Protein AF-A0A6C0KKS6-F1 (afdb_monomer_lite)

InterPro domains:
  IPR001222 Zinc finger, TFIIS-type [PS51133] (71-116)

Structure (mmCIF, N/CA/C/O backbone):
data_AF-A0A6C0KKS6-F1
#
_entry.id   AF-A0A6C0KKS6-F1
#
loop_
_atom_site.group_PDB
_atom_site.id
_atom_site.type_symbol
_atom_site.label_atom_id
_atom_site.label_alt_id
_atom_site.label_comp_id
_atom_site.label_asym_id
_atom_site.label_entity_id
_atom_site.label_seq_id
_atom_site.pdbx_PDB_ins_code
_atom_site.Cartn_x
_atom_site.Cartn_y
_atom_site.Cartn_z
_atom_site.occupancy
_atom_site.B_iso_or_equiv
_atom_site.auth_seq_id
_atom_site.auth_comp_id
_atom_site.auth_asym_id
_atom_site.auth_atom_id
_atom_site.pdbx_PDB_model_num
ATOM 1 N N . MET A 1 1 ? -8.060 -2.615 14.594 1.00 77.44 1 MET A N 1
ATOM 2 C CA . MET A 1 1 ? -9.435 -2.929 15.052 1.00 77.44 1 MET A CA 1
ATOM 3 C C . MET A 1 1 ? -9.411 -4.332 15.647 1.00 77.44 1 MET A C 1
ATOM 5 O O . MET A 1 1 ? -8.583 -5.113 15.195 1.00 77.44 1 MET A O 1
ATOM 9 N N . LYS A 1 2 ? -10.219 -4.634 16.673 1.00 84.69 2 LYS A N 1
ATOM 10 C CA . LYS A 1 2 ? -10.275 -5.971 17.297 1.00 84.69 2 LYS A CA 1
ATOM 11 C C . LYS A 1 2 ? -11.510 -6.736 16.806 1.00 84.69 2 LYS A C 1
ATOM 13 O O . LYS A 1 2 ? -12.556 -6.122 16.582 1.00 84.69 2 LYS A O 1
ATOM 18 N N . PHE A 1 3 ? -11.384 -8.052 16.674 1.00 90.25 3 PHE A N 1
ATOM 19 C CA . PHE A 1 3 ? -12.437 -8.947 16.190 1.00 90.25 3 PHE A CA 1
ATOM 20 C C . PHE A 1 3 ? -12.912 -9.884 17.295 1.00 90.25 3 PHE A C 1
ATOM 22 O O . PHE A 1 3 ? -12.172 -10.175 18.234 1.00 90.25 3 PHE A O 1
ATOM 29 N N . CYS A 1 4 ? -14.169 -10.307 17.196 1.00 90.94 4 CYS A N 1
ATOM 30 C CA . CYS A 1 4 ? -14.821 -11.140 18.186 1.00 90.94 4 CYS A CA 1
ATOM 31 C C . CYS A 1 4 ? -14.381 -12.596 18.112 1.00 90.94 4 CYS A C 1
ATOM 33 O O . CYS A 1 4 ? -14.638 -13.253 17.118 1.00 90.94 4 CYS A O 1
ATOM 35 N N . GLU A 1 5 ? -13.867 -13.133 19.217 1.00 89.50 5 GLU A N 1
ATOM 36 C CA . GLU A 1 5 ? -13.374 -14.516 19.325 1.00 89.50 5 GLU A CA 1
ATOM 37 C C . GLU A 1 5 ? -14.432 -15.591 19.028 1.00 89.50 5 GLU A C 1
ATOM 39 O O . GLU A 1 5 ? -14.094 -16.738 18.761 1.00 89.50 5 GLU A O 1
ATOM 44 N N . LYS A 1 6 ? -15.725 -15.244 19.085 1.00 91.69 6 LYS A N 1
ATOM 45 C CA . LYS A 1 6 ? -16.824 -16.193 18.847 1.00 91.69 6 LYS A CA 1
ATOM 46 C C . LYS A 1 6 ? -17.330 -16.229 17.410 1.00 91.69 6 LYS A C 1
ATOM 48 O O . LYS A 1 6 ? -17.941 -17.217 17.021 1.00 91.69 6 LYS A O 1
ATOM 53 N N . CYS A 1 7 ? -17.227 -15.125 16.673 1.00 92.69 7 CYS A N 1
ATOM 54 C CA . CYS A 1 7 ? -17.898 -14.998 15.372 1.00 92.69 7 CYS A CA 1
ATOM 55 C C . CYS A 1 7 ? -17.165 -14.101 14.373 1.00 92.69 7 CYS A C 1
ATOM 57 O O . CYS A 1 7 ? -17.769 -13.700 13.383 1.00 92.69 7 CYS A O 1
ATOM 59 N N . ASP A 1 8 ? -15.928 -13.709 14.683 1.00 91.81 8 ASP A N 1
ATOM 60 C CA . ASP A 1 8 ? -15.029 -12.887 13.866 1.00 91.81 8 ASP A CA 1
ATOM 61 C C . ASP A 1 8 ? -15.603 -11.549 13.374 1.00 91.81 8 ASP A C 1
ATOM 63 O O . ASP A 1 8 ? -15.011 -10.851 12.555 1.00 91.81 8 ASP A O 1
ATOM 67 N N . ASN A 1 9 ? -16.732 -11.116 13.936 1.00 92.25 9 ASN A N 1
ATOM 68 C CA . ASN A 1 9 ? -17.285 -9.795 13.692 1.00 92.25 9 ASN A CA 1
ATOM 69 C C . ASN A 1 9 ? -16.489 -8.726 14.444 1.00 92.25 9 ASN A C 1
ATOM 71 O O . ASN A 1 9 ? -15.999 -8.946 15.553 1.00 92.25 9 ASN A O 1
ATOM 75 N N . MET A 1 10 ? -16.409 -7.530 13.865 1.00 91.19 10 MET A N 1
ATOM 76 C CA . MET A 1 10 ? -15.722 -6.398 14.482 1.00 91.19 10 MET A CA 1
ATOM 77 C C . MET A 1 10 ? -16.354 -6.026 15.834 1.00 91.19 10 MET A C 1
ATOM 79 O O . MET A 1 10 ? -17.577 -5.889 15.955 1.00 91.19 10 MET A O 1
ATOM 83 N N . TYR A 1 11 ? -15.516 -5.813 16.849 1.00 90.56 11 TYR A N 1
ATOM 84 C CA . TYR A 1 11 ? -15.966 -5.256 18.120 1.00 90.56 11 TYR A CA 1
ATOM 85 C C . TYR A 1 11 ? -16.242 -3.756 18.018 1.00 90.56 11 TYR A C 1
ATOM 87 O O . TYR A 1 11 ? -15.500 -3.000 17.389 1.00 90.56 11 TYR A O 1
ATOM 95 N N . TYR A 1 12 ? -17.268 -3.312 18.735 1.00 89.12 12 TYR A N 1
ATOM 96 C CA . TYR A 1 12 ? -17.568 -1.904 18.960 1.00 89.12 12 TYR A CA 1
ATOM 97 C C . TYR A 1 12 ? -17.194 -1.515 20.384 1.00 89.12 12 TYR A C 1
ATOM 99 O O . TYR A 1 12 ? -17.232 -2.338 21.291 1.00 89.12 12 TYR A O 1
ATOM 107 N N . MET A 1 13 ? -16.835 -0.253 20.585 1.00 87.06 13 MET A N 1
ATOM 108 C CA . MET A 1 13 ? -16.558 0.283 21.914 1.00 87.06 13 MET A CA 1
ATOM 109 C C . MET A 1 13 ? -17.861 0.774 22.556 1.00 87.06 13 MET A C 1
ATOM 111 O O . MET A 1 13 ? -18.619 1.509 21.919 1.00 87.06 13 MET A O 1
ATOM 115 N N . LYS A 1 14 ? -18.120 0.372 23.803 1.00 86.31 14 LYS A N 1
ATOM 116 C CA . LYS A 1 14 ? -19.261 0.810 24.623 1.00 86.31 14 LYS A CA 1
ATOM 117 C C . LYS A 1 14 ? -18.756 1.221 26.004 1.00 86.31 14 LYS A C 1
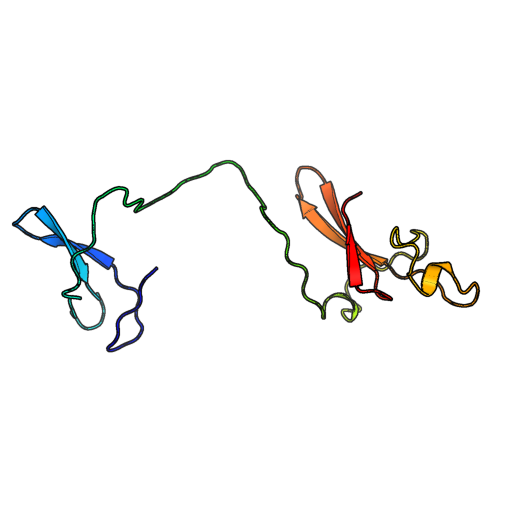ATOM 119 O O . LYS A 1 14 ? -17.872 0.572 26.556 1.00 86.31 14 LYS A O 1
ATOM 124 N N . VAL A 1 15 ? -19.309 2.303 26.545 1.00 87.00 15 VAL A N 1
ATOM 125 C CA . VAL A 1 15 ? -19.045 2.743 27.919 1.00 87.00 15 VAL A CA 1
ATOM 126 C C . VAL A 1 15 ? -20.092 2.114 28.832 1.00 87.00 15 VAL A C 1
ATOM 128 O O . VAL A 1 15 ? -21.285 2.157 28.528 1.00 87.00 15 VAL A O 1
ATOM 131 N N . ASP A 1 16 ? -19.629 1.490 29.906 1.00 83.50 16 ASP A N 1
ATOM 132 C CA . ASP A 1 16 ? -20.480 0.929 30.953 1.00 83.50 16 ASP A CA 1
ATOM 133 C C . ASP A 1 16 ? -20.902 2.004 31.974 1.00 83.50 16 ASP A C 1
ATOM 135 O O . ASP A 1 16 ? -20.305 3.081 32.024 1.00 83.50 16 ASP A O 1
ATOM 139 N N . GLU A 1 17 ? -21.870 1.711 32.845 1.00 86.19 17 GLU A N 1
ATOM 140 C CA . GLU A 1 17 ? -22.386 2.654 33.862 1.00 86.19 17 GLU A CA 1
ATOM 141 C C . GLU A 1 17 ? -21.297 3.177 34.815 1.00 86.19 17 GLU A C 1
ATOM 143 O O . GLU A 1 17 ? -21.395 4.271 35.366 1.00 86.19 17 GLU A O 1
ATOM 148 N N . LYS A 1 18 ? -20.212 2.411 34.973 1.00 84.56 18 LYS A N 1
ATOM 149 C CA . LYS A 1 18 ? -19.034 2.766 35.779 1.00 84.56 18 LYS A CA 1
ATOM 150 C C . LYS A 1 18 ? -17.997 3.613 35.024 1.00 84.56 18 LYS A C 1
ATOM 152 O O . LYS A 1 18 ? -16.878 3.754 35.508 1.00 84.56 18 LYS A O 1
ATOM 157 N N . ASN A 1 19 ? -18.328 4.144 33.843 1.00 82.19 19 ASN A N 1
ATOM 158 C CA . ASN A 1 19 ? -17.407 4.857 32.943 1.00 82.19 19 ASN A CA 1
ATOM 159 C C . ASN A 1 19 ? -16.196 4.022 32.478 1.00 82.19 19 ASN A C 1
ATOM 161 O O . ASN A 1 19 ? -15.145 4.564 32.138 1.00 82.19 19 ASN A O 1
ATOM 165 N N . ILE A 1 20 ? -16.346 2.697 32.431 1.00 83.00 20 ILE A N 1
ATOM 166 C CA . ILE A 1 20 ? -15.318 1.776 31.931 1.00 83.00 20 ILE A CA 1
ATOM 167 C C . ILE A 1 20 ? -15.609 1.481 30.459 1.00 83.00 20 ILE A C 1
ATOM 169 O O . ILE A 1 20 ? -16.736 1.130 30.104 1.00 83.00 20 ILE A O 1
ATOM 173 N N . LEU A 1 21 ? -14.601 1.621 29.596 1.00 84.50 21 LEU A N 1
ATOM 174 C CA . LEU A 1 21 ? -14.730 1.323 28.172 1.00 84.50 21 LEU A CA 1
ATOM 175 C C . LEU A 1 21 ? -14.513 -0.173 27.914 1.00 84.50 21 LEU A C 1
ATOM 177 O O . LEU A 1 21 ? -13.489 -0.729 28.308 1.00 84.50 21 LEU A O 1
ATOM 181 N N . LYS A 1 22 ? -15.456 -0.804 27.212 1.00 86.56 22 LYS A N 1
ATOM 182 C CA . LYS A 1 22 ? -15.451 -2.237 26.888 1.00 86.56 22 LYS A CA 1
ATOM 183 C C . LYS A 1 22 ? -15.660 -2.471 25.395 1.00 86.56 22 LYS A C 1
ATOM 185 O O . LYS A 1 22 ? -16.258 -1.645 24.700 1.00 86.56 22 LYS A O 1
ATOM 190 N N . TYR A 1 23 ? -15.198 -3.620 24.908 1.00 87.88 23 TYR A N 1
ATOM 191 C CA . TYR A 1 23 ? -15.501 -4.099 23.561 1.00 87.88 23 TYR A CA 1
ATOM 192 C C . TYR A 1 23 ? -16.751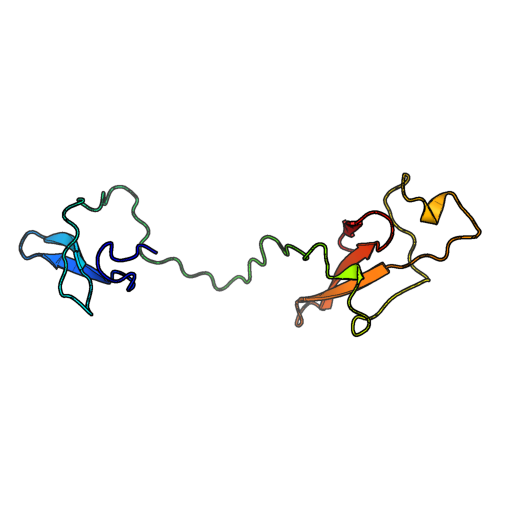 -4.985 23.581 1.00 87.88 23 TYR A C 1
ATOM 194 O O . TYR A 1 23 ? -16.807 -5.955 24.331 1.00 87.88 23 TYR A O 1
ATOM 202 N N . ILE A 1 24 ? -17.731 -4.678 22.731 1.00 90.75 24 ILE A N 1
ATOM 203 C CA . ILE A 1 24 ? -18.975 -5.435 22.566 1.00 90.75 24 ILE A CA 1
ATOM 204 C C . ILE A 1 24 ? -19.182 -5.828 21.104 1.00 90.75 24 ILE A C 1
ATOM 206 O O . ILE A 1 24 ? -19.031 -5.018 20.184 1.00 90.75 24 ILE A O 1
ATOM 210 N N . CYS A 1 25 ? -19.524 -7.090 20.869 1.00 92.44 25 CYS A N 1
ATOM 211 C CA . CYS A 1 25 ? -19.902 -7.571 19.549 1.00 92.44 25 CYS A CA 1
ATOM 212 C C . CYS A 1 25 ? -21.401 -7.345 19.334 1.00 92.44 25 CYS A C 1
ATOM 214 O O . CYS A 1 25 ? -22.224 -7.879 20.074 1.00 92.44 25 CYS A O 1
ATOM 216 N N . LYS A 1 26 ? -21.777 -6.599 18.290 1.00 90.75 26 LY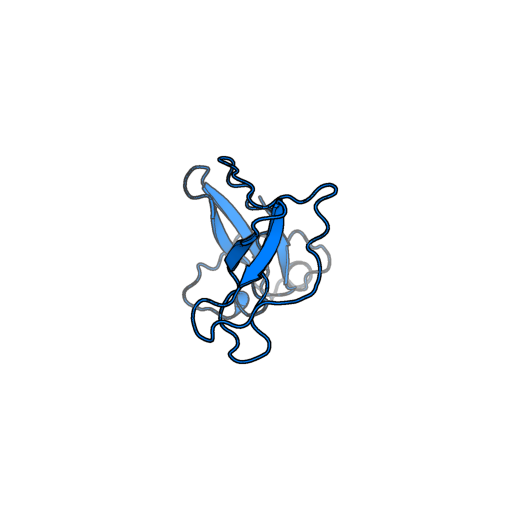S A N 1
ATOM 217 C CA . LYS A 1 26 ? -23.195 -6.360 17.960 1.00 90.75 26 LYS A CA 1
ATOM 218 C C . LYS A 1 26 ? -23.913 -7.594 17.411 1.00 90.75 26 LYS A C 1
ATOM 220 O O . LYS A 1 26 ? -25.132 -7.647 17.479 1.00 90.75 26 LYS A O 1
ATOM 225 N N . HIS A 1 27 ? -23.171 -8.551 16.856 1.00 91.81 27 HIS A N 1
ATOM 226 C CA . HIS A 1 27 ? -23.750 -9.740 16.236 1.00 91.81 27 HIS A CA 1
ATOM 227 C C . HIS A 1 27 ? -24.151 -10.794 17.276 1.00 91.81 27 HIS A C 1
ATOM 229 O O . HIS A 1 27 ? -25.288 -11.245 17.287 1.00 91.81 27 HIS A O 1
ATOM 235 N N . CYS A 1 28 ? -23.234 -11.175 18.172 1.00 91.75 28 CYS A N 1
ATOM 236 C CA . CYS A 1 28 ? -23.472 -12.241 19.153 1.00 91.75 28 CYS A CA 1
ATOM 237 C C . CYS A 1 28 ? -23.650 -11.749 20.598 1.00 91.75 28 CYS A C 1
ATOM 239 O O . CYS A 1 28 ? -23.832 -12.567 21.496 1.00 91.75 28 CYS A O 1
ATOM 241 N N . GLY A 1 29 ? -23.545 -10.438 20.849 1.00 87.31 29 GLY A N 1
ATOM 242 C CA . GLY A 1 29 ? -23.670 -9.850 22.187 1.00 87.31 29 GLY A CA 1
ATOM 243 C C . GLY A 1 29 ? -22.491 -10.133 23.123 1.00 87.31 29 GLY A C 1
ATOM 244 O O . GLY A 1 29 ? -22.565 -9.826 24.306 1.00 87.31 29 GLY A O 1
ATOM 245 N N . HIS A 1 30 ? -21.405 -10.729 22.625 1.00 89.25 30 HIS A N 1
ATOM 246 C CA . HIS A 1 30 ? -20.246 -11.038 23.453 1.00 89.25 30 HIS A CA 1
ATOM 247 C C . HIS A 1 30 ? -19.488 -9.766 23.850 1.00 89.25 30 HIS A C 1
ATOM 249 O O . HIS A 1 30 ? -19.127 -8.953 22.994 1.00 89.25 30 HIS A O 1
ATOM 255 N N . GLU A 1 31 ? -19.239 -9.629 25.149 1.00 85.69 31 GLU A N 1
ATOM 256 C CA . GLU A 1 31 ? -18.419 -8.578 25.741 1.00 85.69 31 GLU A CA 1
ATOM 257 C C . GLU A 1 31 ? -17.036 -9.142 26.059 1.00 85.69 31 GLU A C 1
ATOM 259 O O . GLU A 1 31 ? -16.921 -10.179 26.718 1.00 85.69 31 GLU A O 1
ATOM 264 N N . ASN A 1 32 ? -15.991 -8.474 25.574 1.00 78.75 32 ASN A N 1
ATOM 265 C CA . ASN A 1 32 ? -14.628 -8.825 25.944 1.00 78.75 32 ASN A CA 1
ATOM 266 C C . ASN A 1 32 ? -14.328 -8.222 27.330 1.00 78.75 32 ASN A C 1
ATOM 268 O O . ASN A 1 32 ? -14.577 -7.035 27.561 1.00 78.75 32 ASN A O 1
ATOM 272 N N . LEU A 1 33 ? -13.844 -9.066 28.242 1.00 69.00 33 LEU A N 1
ATOM 273 C CA . LEU A 1 33 ? -13.548 -8.731 29.638 1.00 69.00 33 LEU A CA 1
ATOM 274 C C . LEU A 1 33 ? -12.200 -8.018 29.809 1.00 69.00 33 LEU A C 1
ATOM 276 O O . LEU A 1 33 ? -11.938 -7.493 30.890 1.00 69.00 33 LEU A O 1
ATOM 280 N N . ASP A 1 34 ? -11.368 -7.978 28.767 1.00 67.81 34 ASP A N 1
ATOM 281 C CA . ASP A 1 34 ? -10.107 -7.251 28.791 1.00 67.81 34 ASP A CA 1
ATOM 282 C C . ASP A 1 34 ? -10.386 -5.755 28.943 1.00 67.81 34 ASP A C 1
ATOM 284 O O . ASP A 1 34 ? -10.931 -5.099 28.044 1.00 67.81 34 ASP A O 1
ATOM 288 N N . GLU A 1 35 ? -9.986 -5.204 30.088 1.00 63.91 35 GLU A N 1
ATOM 289 C CA . GLU A 1 35 ? -10.056 -3.773 30.336 1.00 63.91 35 GLU A CA 1
ATOM 290 C C . GLU A 1 35 ? -9.258 -3.029 29.266 1.00 63.91 35 GLU A C 1
ATOM 292 O O . GLU A 1 35 ? -8.060 -3.247 29.050 1.00 63.91 35 GLU A O 1
ATOM 297 N N . ILE A 1 36 ? -9.937 -2.121 28.571 1.00 70.31 36 ILE A N 1
ATOM 298 C CA . ILE A 1 36 ? -9.277 -1.259 27.609 1.00 70.31 36 ILE A CA 1
ATOM 299 C C . ILE A 1 36 ? -8.451 -0.250 28.404 1.00 70.31 36 ILE A C 1
ATOM 301 O O . ILE A 1 36 ? -8.999 0.685 28.984 1.00 70.31 36 ILE A O 1
ATOM 305 N N . GLN A 1 37 ? -7.128 -0.429 28.427 1.00 69.88 37 GLN A N 1
ATOM 306 C CA . GLN A 1 37 ? -6.227 0.540 29.046 1.00 69.88 37 GLN A CA 1
ATOM 307 C C . GLN A 1 37 ? -6.397 1.905 28.367 1.00 69.88 37 GLN A C 1
ATOM 309 O O . GLN A 1 37 ? -6.072 2.084 27.193 1.00 69.88 37 GLN A O 1
ATOM 314 N N . THR A 1 38 ? -6.936 2.873 29.107 1.00 69.06 38 THR A N 1
ATOM 315 C CA . THR A 1 38 ? -7.263 4.212 28.596 1.00 69.06 38 THR A CA 1
ATOM 316 C C . THR A 1 38 ? -6.064 5.159 28.583 1.00 69.06 38 THR A C 1
ATOM 318 O O . THR A 1 38 ? -6.109 6.179 27.891 1.00 69.06 38 THR A O 1
ATOM 321 N N . ASN A 1 39 ? -4.970 4.824 29.279 1.00 67.19 39 ASN A N 1
ATOM 322 C CA . ASN A 1 39 ? -3.745 5.624 29.281 1.00 67.19 39 ASN A CA 1
ATOM 323 C C . ASN A 1 39 ? -3.179 5.734 27.855 1.00 67.19 39 ASN A C 1
ATOM 325 O O . ASN A 1 39 ? -2.680 4.765 27.291 1.00 67.19 39 ASN A O 1
ATOM 329 N N . ASN A 1 40 ? -3.258 6.937 27.274 1.00 61.97 40 ASN A N 1
ATOM 330 C CA . ASN A 1 40 ? -2.857 7.259 25.898 1.00 61.97 40 ASN A CA 1
ATOM 331 C C . ASN A 1 40 ? -3.625 6.525 24.781 1.00 61.97 40 ASN A C 1
ATOM 333 O O . ASN A 1 40 ? -3.113 6.386 23.664 1.00 61.97 40 ASN A O 1
ATOM 337 N N . MET A 1 41 ? -4.872 6.107 25.023 1.00 69.94 41 MET A N 1
ATOM 338 C CA . MET A 1 41 ? -5.661 5.467 23.972 1.00 69.94 41 MET A CA 1
ATOM 339 C C . MET A 1 41 ? -6.155 6.474 22.922 1.00 69.94 41 MET A C 1
ATOM 341 O O . MET A 1 41 ? -6.921 7.392 23.207 1.00 69.94 41 MET A O 1
ATOM 345 N N . LYS A 1 42 ? -5.773 6.251 21.661 1.00 69.19 42 LYS A N 1
ATOM 346 C CA . LYS A 1 42 ? -6.322 6.967 20.501 1.00 69.19 42 LYS A CA 1
ATOM 347 C C . LYS A 1 42 ? -7.403 6.116 19.844 1.00 69.19 42 LYS A C 1
ATOM 349 O O . LYS A 1 42 ? -7.095 5.172 19.127 1.00 69.19 42 LYS A O 1
ATOM 354 N N . VAL A 1 43 ? -8.662 6.475 20.088 1.00 78.25 43 VAL A N 1
ATOM 355 C CA . VAL A 1 43 ? -9.846 5.802 19.516 1.00 78.25 43 VAL A CA 1
ATOM 356 C C . VAL A 1 43 ? -10.006 6.121 18.034 1.00 78.25 43 VAL A C 1
ATOM 358 O O . VAL A 1 43 ? -10.340 5.261 17.225 1.00 78.25 43 VAL A O 1
ATOM 361 N N . TYR A 1 44 ? -9.748 7.374 17.681 1.00 81.94 44 TYR A N 1
ATOM 362 C CA . TYR A 1 44 ? -9.894 7.877 16.332 1.00 81.94 44 TYR A CA 1
ATOM 363 C C . TYR A 1 44 ? -8.771 8.860 16.035 1.00 81.94 44 TYR A C 1
ATOM 365 O O . TYR A 1 44 ? -8.376 9.664 16.881 1.00 81.94 44 TYR A O 1
ATOM 373 N N . LYS A 1 45 ? -8.245 8.780 14.817 1.00 81.75 45 LYS A N 1
ATOM 374 C CA . LYS A 1 45 ? -7.256 9.713 14.300 1.00 81.75 45 LYS A CA 1
ATOM 375 C C . LYS A 1 45 ? -7.700 10.132 12.913 1.00 81.75 45 LYS A C 1
ATOM 377 O O . LYS A 1 45 ? -7.711 9.316 11.999 1.00 81.75 45 LYS A O 1
ATOM 382 N N . HIS A 1 46 ? -8.005 11.410 12.772 1.00 82.94 46 HIS A N 1
ATOM 383 C CA . HIS A 1 46 ? -8.263 12.020 11.481 1.00 82.94 46 HIS A CA 1
ATOM 384 C C . HIS A 1 46 ? -7.005 12.724 10.969 1.00 82.94 46 HIS A C 1
ATOM 386 O O . HIS A 1 46 ? -6.243 13.299 11.749 1.00 82.94 46 HIS A O 1
ATOM 392 N N . SER A 1 47 ? -6.769 12.662 9.664 1.00 79.12 47 SER A N 1
ATOM 393 C CA . SER A 1 47 ? -5.692 13.382 8.989 1.00 79.12 47 SER A CA 1
ATOM 394 C C . SER A 1 47 ? -6.204 13.800 7.621 1.00 79.12 47 SER A C 1
ATOM 396 O O . SER A 1 47 ? -6.486 12.934 6.806 1.00 79.12 47 SER A O 1
ATOM 398 N N . ASN A 1 48 ? -6.274 15.109 7.374 1.00 71.00 48 ASN A N 1
ATOM 399 C CA . ASN A 1 48 ? -6.581 15.666 6.049 1.00 71.00 48 ASN A CA 1
ATOM 400 C C . ASN A 1 48 ? -5.385 15.601 5.096 1.00 71.00 48 ASN A C 1
ATOM 402 O O . ASN A 1 48 ? -5.525 15.795 3.898 1.00 71.00 48 ASN A O 1
ATOM 406 N N . VAL A 1 49 ? -4.191 15.345 5.631 1.00 68.56 49 VAL A N 1
ATOM 407 C CA . VAL A 1 49 ? -3.009 15.121 4.808 1.00 68.56 49 VAL A CA 1
ATOM 408 C C . VAL A 1 49 ? -3.051 13.671 4.344 1.00 68.56 49 VAL A C 1
ATOM 410 O O . VAL A 1 49 ? -2.942 12.771 5.190 1.00 68.56 49 VAL A O 1
ATOM 413 N N . ASN A 1 50 ? -3.155 13.464 3.027 1.00 61.88 50 ASN A N 1
ATOM 414 C CA . ASN A 1 50 ? -2.867 12.197 2.354 1.00 61.88 50 ASN A CA 1
ATOM 415 C C . ASN A 1 50 ? -1.381 11.877 2.537 1.00 61.88 50 ASN A C 1
ATOM 417 O O . ASN A 1 50 ? -0.541 12.027 1.657 1.00 61.88 50 ASN A O 1
ATOM 421 N N . LYS A 1 51 ? -1.020 11.450 3.746 1.00 58.16 51 LYS A N 1
ATOM 422 C CA . LYS A 1 51 ? 0.263 10.813 4.005 1.00 58.16 51 LYS A CA 1
ATOM 423 C C . LYS A 1 51 ? 0.178 9.425 3.380 1.00 58.16 51 LYS A C 1
ATOM 425 O O . LYS A 1 51 ? -0.044 8.456 4.101 1.00 58.16 51 LYS A O 1
ATOM 430 N N . GLN A 1 52 ? 0.338 9.338 2.060 1.00 60.28 52 GLN A N 1
ATOM 431 C CA . GLN A 1 52 ? 0.690 8.101 1.360 1.00 60.28 52 GLN A CA 1
ATOM 432 C C . GLN A 1 52 ? 2.075 7.693 1.859 1.00 60.28 52 GLN A C 1
ATOM 434 O O . GLN A 1 52 ? 3.114 8.074 1.323 1.00 60.28 52 GLN A O 1
ATOM 439 N N . LYS A 1 53 ? 2.079 7.073 3.037 1.00 56.22 53 LYS A N 1
ATOM 440 C CA . LYS A 1 53 ? 3.266 6.984 3.885 1.00 56.22 53 LYS A CA 1
ATOM 441 C C . LYS A 1 53 ? 4.196 5.839 3.507 1.00 56.22 53 LYS A C 1
ATOM 443 O O . LYS A 1 53 ? 5.329 5.827 3.964 1.00 56.22 53 LYS A O 1
ATOM 448 N N . SER A 1 54 ? 3.757 4.959 2.627 1.00 61.84 54 SER A N 1
ATOM 449 C CA . SER A 1 54 ? 4.568 3.955 1.958 1.00 61.84 54 SER A CA 1
ATOM 450 C C . SER A 1 54 ? 3.694 3.415 0.839 1.00 61.84 54 SER A C 1
ATOM 452 O O . SER A 1 54 ? 2.602 2.917 1.091 1.00 61.84 54 SER A O 1
ATOM 454 N N . ILE A 1 55 ? 4.112 3.603 -0.406 1.00 71.75 55 ILE A N 1
ATOM 455 C CA . ILE A 1 55 ? 3.503 2.858 -1.503 1.00 71.75 55 ILE A CA 1
ATOM 456 C C . ILE A 1 55 ? 4.313 1.582 -1.575 1.00 71.75 55 ILE A C 1
ATOM 458 O O . ILE A 1 55 ? 5.480 1.606 -1.956 1.00 71.75 55 ILE A O 1
ATOM 462 N N . GLU A 1 56 ? 3.712 0.510 -1.087 1.00 78.06 56 GLU A N 1
ATOM 463 C CA . GLU A 1 56 ? 4.263 -0.831 -1.185 1.00 78.06 56 GLU A CA 1
ATOM 464 C C . GLU A 1 56 ? 3.811 -1.388 -2.532 1.00 78.06 56 GLU A C 1
ATOM 466 O O . GLU A 1 56 ? 2.631 -1.675 -2.735 1.00 78.06 56 GLU A O 1
ATOM 471 N N . ILE A 1 57 ? 4.737 -1.447 -3.490 1.00 83.44 57 ILE A N 1
ATOM 472 C CA . ILE A 1 57 ? 4.467 -2.047 -4.796 1.00 83.44 57 ILE A CA 1
ATOM 473 C C . ILE A 1 57 ? 4.602 -3.559 -4.655 1.00 83.44 57 ILE A C 1
ATOM 475 O O . ILE A 1 57 ? 5.570 -4.053 -4.075 1.00 83.44 57 ILE A O 1
ATOM 479 N N . ASN A 1 58 ? 3.624 -4.285 -5.191 1.00 87.19 58 ASN A N 1
ATOM 480 C CA . ASN A 1 58 ? 3.628 -5.738 -5.204 1.00 87.19 58 ASN A CA 1
ATOM 481 C C . ASN A 1 58 ? 4.775 -6.262 -6.094 1.00 87.19 58 ASN A C 1
ATOM 483 O O . ASN A 1 58 ? 5.018 -5.753 -7.186 1.00 87.19 58 ASN A O 1
ATOM 487 N N . GLU A 1 59 ? 5.461 -7.313 -5.649 1.00 86.31 59 GLU A N 1
ATOM 488 C CA . GLU A 1 59 ? 6.526 -7.989 -6.400 1.00 86.31 59 GLU A CA 1
ATOM 489 C C . GLU A 1 59 ? 6.073 -8.500 -7.781 1.00 86.31 59 GLU A C 1
ATOM 491 O O . GLU A 1 59 ? 6.877 -8.568 -8.713 1.00 86.31 59 GLU A O 1
ATOM 496 N N . TYR A 1 60 ? 4.781 -8.808 -7.943 1.00 90.19 60 TYR A N 1
ATOM 497 C CA . TYR A 1 60 ? 4.220 -9.290 -9.209 1.00 90.19 60 TYR A CA 1
ATOM 498 C C . TYR A 1 60 ? 3.831 -8.177 -10.185 1.00 90.19 60 TYR A C 1
ATOM 500 O O . TYR A 1 60 ? 3.479 -8.472 -11.325 1.00 90.19 60 TYR A O 1
ATOM 508 N N . THR A 1 61 ? 3.910 -6.905 -9.785 1.00 90.81 61 THR A N 1
ATOM 509 C CA . THR A 1 61 ? 3.501 -5.772 -10.630 1.00 90.81 61 THR A CA 1
ATOM 510 C C . THR A 1 61 ? 4.308 -5.680 -11.930 1.00 90.81 61 THR A C 1
ATOM 512 O O . THR A 1 61 ? 3.774 -5.259 -12.947 1.00 90.81 61 THR A O 1
ATOM 515 N N . LYS A 1 62 ? 5.556 -6.160 -11.947 1.00 90.00 62 LYS A N 1
ATOM 516 C CA . LYS A 1 62 ? 6.392 -6.237 -13.161 1.00 90.00 62 LYS A CA 1
ATOM 517 C C . LYS A 1 62 ? 5.871 -7.189 -14.244 1.00 90.00 62 LYS A C 1
ATOM 519 O O . LYS A 1 62 ? 6.327 -7.117 -15.377 1.00 90.00 62 LYS A O 1
ATOM 524 N N . PHE A 1 63 ?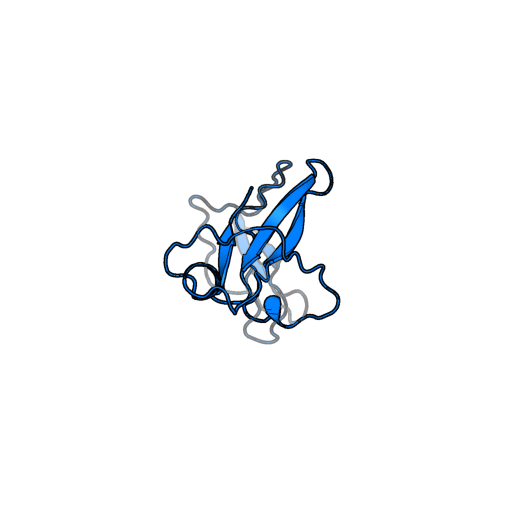 4.972 -8.111 -13.894 1.00 90.69 63 PHE A N 1
ATOM 525 C CA . PHE A 1 63 ? 4.421 -9.097 -14.826 1.00 90.69 63 PHE A CA 1
ATOM 526 C C . PHE A 1 63 ? 3.075 -8.674 -15.415 1.00 90.69 63 PHE A C 1
ATOM 528 O O . PHE A 1 63 ? 2.490 -9.443 -16.174 1.00 90.69 63 PHE A O 1
ATOM 535 N N . ASP A 1 64 ? 2.559 -7.501 -15.048 1.00 90.94 64 ASP A N 1
ATOM 536 C CA . ASP A 1 64 ? 1.286 -7.005 -15.552 1.00 90.94 64 ASP A CA 1
ATOM 537 C C . ASP A 1 64 ? 1.480 -6.320 -16.918 1.00 90.94 64 ASP A C 1
ATOM 539 O O . ASP A 1 64 ? 2.009 -5.209 -16.969 1.00 90.94 64 ASP A O 1
ATOM 543 N N . PRO A 1 65 ? 1.022 -6.930 -18.030 1.00 90.31 65 PRO A N 1
ATOM 544 C CA . PRO A 1 65 ? 1.203 -6.373 -19.369 1.00 90.31 65 PRO A CA 1
ATOM 545 C C . PRO A 1 65 ? 0.324 -5.143 -19.636 1.00 90.31 65 PRO A C 1
ATOM 547 O O . PRO A 1 65 ? 0.445 -4.526 -20.694 1.00 90.31 65 PRO A O 1
ATOM 550 N N . THR A 1 66 ? -0.609 -4.814 -18.736 1.00 91.81 66 THR A N 1
ATOM 551 C CA . THR A 1 66 ? -1.493 -3.648 -18.879 1.00 91.81 66 THR A CA 1
ATOM 552 C C . THR A 1 66 ? -0.869 -2.367 -18.337 1.00 91.81 66 THR A C 1
ATOM 554 O O . THR A 1 66 ? -1.361 -1.272 -18.625 1.00 91.81 66 THR A O 1
ATOM 557 N N . LEU A 1 67 ? 0.221 -2.487 -17.575 1.00 92.06 67 LEU A N 1
ATOM 558 C CA . LEU A 1 67 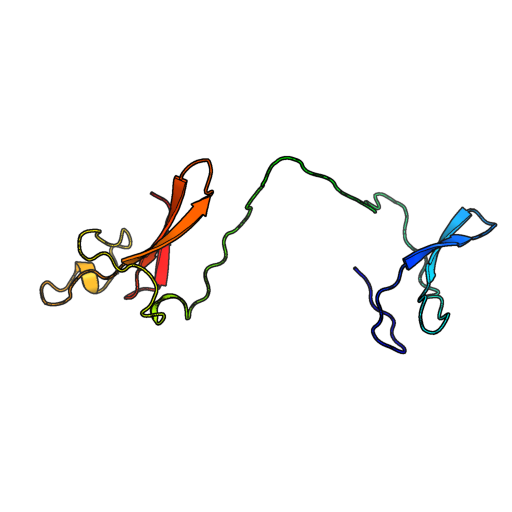? 0.952 -1.342 -17.064 1.00 92.06 67 LEU A CA 1
ATOM 559 C C . LEU A 1 67 ? 1.879 -0.762 -18.134 1.00 92.06 67 LEU A C 1
ATOM 561 O O . LEU A 1 67 ? 2.360 -1.476 -19.011 1.00 92.06 67 LEU A O 1
ATOM 565 N N . PRO A 1 68 ? 2.139 0.550 -18.096 1.00 91.56 68 PRO A N 1
ATOM 566 C CA . PRO A 1 68 ? 2.999 1.174 -19.081 1.00 91.56 68 PRO A CA 1
ATOM 567 C C . PRO A 1 68 ? 4.478 0.892 -18.773 1.00 91.56 68 PRO A C 1
ATOM 569 O O . PRO A 1 68 ? 4.986 1.225 -17.698 1.00 91.56 68 PRO A O 1
ATOM 572 N N . HIS A 1 69 ? 5.165 0.311 -19.756 1.00 92.62 69 HIS A N 1
ATOM 573 C CA . HIS A 1 69 ? 6.593 0.004 -19.719 1.00 92.62 69 HIS A CA 1
ATOM 574 C C . HIS A 1 69 ? 7.406 1.072 -20.462 1.00 92.62 69 HIS A C 1
ATOM 576 O O . HIS A 1 69 ? 7.042 1.507 -21.557 1.00 92.62 69 HIS A O 1
ATOM 582 N N . MET A 1 70 ? 8.522 1.493 -19.868 1.00 90.88 70 MET A N 1
ATOM 583 C CA . MET A 1 70 ? 9.439 2.494 -20.413 1.00 90.88 70 MET A CA 1
ATOM 584 C C . MET A 1 70 ? 10.824 1.889 -20.629 1.00 90.88 70 MET A C 1
ATOM 586 O O . MET A 1 70 ? 11.458 1.422 -19.684 1.00 90.88 70 MET A O 1
ATOM 590 N N . THR A 1 71 ? 11.331 1.997 -21.857 1.00 91.50 71 THR A N 1
ATOM 591 C CA . THR A 1 71 ? 12.671 1.524 -22.251 1.00 91.50 71 THR A CA 1
ATOM 592 C C . THR A 1 71 ? 13.736 2.626 -22.246 1.00 91.50 71 THR A C 1
ATOM 594 O O . THR A 1 71 ? 14.931 2.366 -22.359 1.00 91.50 71 THR A O 1
ATOM 597 N N . ASN A 1 72 ? 13.323 3.884 -22.075 1.00 89.88 72 ASN A N 1
ATOM 598 C CA . ASN A 1 72 ? 14.220 5.042 -22.151 1.00 89.88 72 ASN A CA 1
ATOM 599 C C . ASN A 1 72 ? 14.844 5.431 -20.799 1.00 89.88 72 ASN A C 1
ATOM 601 O O . ASN A 1 72 ? 15.721 6.294 -20.751 1.00 89.88 72 ASN A O 1
ATOM 605 N N . ILE A 1 73 ? 14.386 4.840 -19.691 1.00 89.62 73 ILE A N 1
ATOM 606 C CA . ILE A 1 73 ? 14.830 5.186 -18.335 1.00 89.62 73 ILE A CA 1
ATOM 607 C C . ILE A 1 73 ? 15.822 4.131 -17.852 1.00 89.62 73 ILE A C 1
ATOM 609 O O . ILE A 1 73 ? 15.485 2.954 -17.763 1.00 89.62 73 ILE A O 1
ATOM 613 N N . LYS A 1 74 ? 17.038 4.558 -17.495 1.00 90.50 74 LYS A N 1
ATOM 614 C CA . LYS A 1 74 ? 18.033 3.667 -16.887 1.00 90.50 74 LYS A CA 1
ATOM 615 C C . LYS A 1 74 ? 17.712 3.407 -15.422 1.00 90.50 74 LYS A C 1
ATOM 617 O O . LYS A 1 74 ? 17.367 4.333 -14.684 1.00 90.50 74 LYS A O 1
ATOM 622 N N . CYS A 1 75 ? 17.885 2.164 -14.985 1.00 91.44 75 CYS A N 1
ATOM 623 C CA . CYS A 1 75 ? 17.757 1.833 -13.571 1.00 91.44 75 CYS A CA 1
ATOM 624 C C . CYS A 1 75 ? 18.862 2.541 -12.755 1.00 91.44 75 CYS A C 1
ATOM 626 O O . CYS A 1 75 ? 20.035 2.428 -13.112 1.00 91.44 75 CYS A O 1
ATOM 628 N N . PRO A 1 76 ? 18.549 3.228 -11.641 1.00 92.25 76 PRO A N 1
ATOM 629 C CA . PRO A 1 76 ? 19.561 3.876 -10.801 1.00 92.25 76 PRO A CA 1
ATOM 630 C C . PRO A 1 76 ? 20.406 2.880 -9.992 1.00 92.25 76 PRO A C 1
ATOM 632 O O . PRO A 1 76 ? 21.427 3.267 -9.429 1.00 92.25 76 PRO A O 1
ATOM 635 N N . ASN A 1 77 ? 20.008 1.604 -9.924 1.00 92.50 77 ASN A N 1
ATOM 636 C CA . ASN A 1 77 ? 20.807 0.563 -9.290 1.00 92.50 77 ASN A CA 1
ATOM 637 C C . ASN A 1 77 ? 22.012 0.198 -10.187 1.00 92.50 77 ASN A C 1
ATOM 639 O O . ASN A 1 77 ? 21.812 -0.406 -11.248 1.00 92.50 77 ASN A O 1
ATOM 643 N N . PRO A 1 78 ? 23.263 0.494 -9.782 1.00 88.38 78 PRO A N 1
ATOM 644 C CA . PRO A 1 78 ? 24.445 0.194 -10.594 1.00 88.38 78 PRO A CA 1
ATOM 645 C C . PRO A 1 78 ? 24.657 -1.314 -10.793 1.00 88.38 78 PRO A C 1
ATOM 647 O O . PRO A 1 78 ? 25.274 -1.729 -11.772 1.00 88.38 78 PRO A O 1
ATOM 650 N N . GLU A 1 79 ? 24.103 -2.144 -9.907 1.00 90.94 79 GLU A N 1
ATOM 651 C CA . GLU A 1 79 ? 24.172 -3.602 -10.000 1.00 90.94 79 GLU A CA 1
ATOM 652 C C . GLU A 1 79 ? 23.110 -4.209 -10.933 1.00 90.94 79 GLU A C 1
ATOM 654 O O . GLU A 1 79 ? 23.113 -5.422 -11.150 1.00 90.94 79 GLU A O 1
ATOM 659 N N . CYS A 1 80 ? 22.219 -3.401 -11.531 1.00 90.06 80 CYS A N 1
ATOM 660 C CA . CYS A 1 80 ? 21.238 -3.915 -12.489 1.00 90.06 80 CYS A CA 1
ATOM 661 C C . CYS A 1 80 ? 21.928 -4.551 -13.701 1.00 90.06 80 CYS A C 1
ATOM 663 O O . CYS A 1 80 ? 22.758 -3.926 -14.363 1.00 90.06 80 CYS A O 1
ATOM 665 N N . LYS A 1 81 ? 21.498 -5.764 -14.067 1.00 90.69 81 LYS A N 1
ATOM 666 C CA . LYS A 1 81 ? 21.945 -6.459 -15.287 1.00 90.69 81 LYS A CA 1
ATOM 667 C C . LYS A 1 81 ? 21.701 -5.624 -16.545 1.00 90.69 81 LYS A C 1
ATOM 669 O O . LYS A 1 81 ? 22.559 -5.579 -17.417 1.00 90.69 81 LYS A O 1
ATOM 674 N N . CYS A 1 82 ? 20.579 -4.907 -16.569 1.00 88.00 82 CYS A N 1
ATOM 675 C CA . CYS A 1 82 ? 20.194 -3.975 -17.621 1.00 88.00 82 CYS A CA 1
ATOM 676 C C . CYS A 1 82 ? 21.220 -2.854 -17.859 1.00 88.00 82 CYS A C 1
ATOM 678 O O . CYS A 1 82 ? 21.322 -2.335 -18.959 1.00 88.00 82 CYS A O 1
ATOM 680 N N . ASN A 1 83 ? 21.998 -2.465 -16.845 1.00 88.19 83 ASN A N 1
ATOM 681 C CA . ASN A 1 83 ? 23.011 -1.414 -16.981 1.00 88.19 83 ASN A CA 1
ATOM 682 C C . ASN A 1 83 ? 24.375 -1.949 -17.431 1.00 88.19 83 ASN A C 1
ATOM 684 O O . ASN A 1 83 ? 25.205 -1.176 -17.904 1.00 88.19 83 ASN A O 1
ATOM 688 N N . LYS A 1 84 ? 24.626 -3.248 -17.231 1.00 88.38 84 LYS A N 1
ATOM 689 C CA . LYS A 1 84 ? 25.921 -3.894 -17.488 1.00 88.38 84 LYS A CA 1
ATOM 690 C C . LYS A 1 84 ? 25.969 -4.620 -18.832 1.00 88.38 84 LYS A C 1
ATOM 692 O O . LYS A 1 84 ? 27.061 -4.889 -19.318 1.00 88.38 84 LYS A O 1
ATOM 697 N N . ASN A 1 85 ? 24.816 -4.967 -19.397 1.00 86.69 85 ASN A N 1
ATOM 698 C CA . ASN A 1 85 ? 24.711 -5.694 -20.653 1.00 86.69 85 ASN A CA 1
ATOM 699 C C . ASN A 1 85 ? 24.005 -4.831 -21.705 1.00 86.69 85 ASN A C 1
ATOM 701 O O . ASN A 1 85 ? 22.858 -4.447 -21.499 1.00 86.69 85 ASN A O 1
ATOM 705 N N . GLU A 1 86 ? 24.682 -4.554 -22.819 1.00 80.56 86 GLU A N 1
ATOM 706 C CA . GLU A 1 86 ? 24.135 -3.767 -23.933 1.00 80.56 86 GLU A CA 1
ATOM 707 C C . GLU A 1 86 ? 23.043 -4.522 -24.711 1.00 80.56 86 GLU A C 1
ATOM 709 O O . GLU A 1 86 ? 22.196 -3.884 -25.329 1.00 80.56 86 GLU A O 1
ATOM 714 N N . ASP A 1 87 ? 22.998 -5.856 -24.611 1.00 84.69 87 ASP A N 1
ATOM 715 C CA . ASP A 1 87 ? 21.976 -6.690 -25.261 1.00 84.69 87 ASP A CA 1
ATOM 716 C C . ASP A 1 87 ? 20.638 -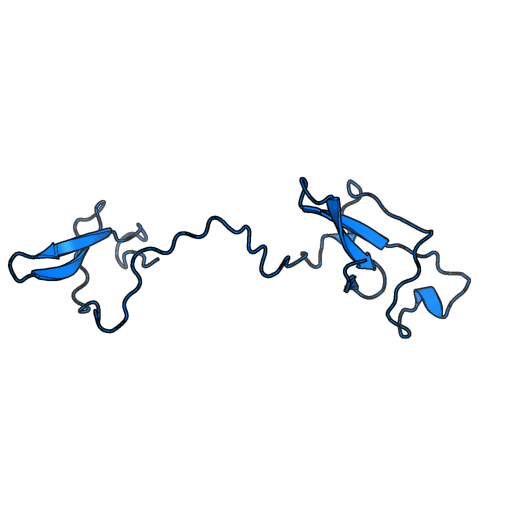6.719 -24.493 1.00 84.69 87 ASP A C 1
ATOM 718 O O . ASP A 1 87 ? 19.646 -7.259 -24.986 1.00 84.69 87 ASP A O 1
ATOM 722 N N . LEU A 1 88 ? 20.596 -6.186 -23.263 1.00 86.69 88 LEU A N 1
ATOM 723 C CA . LEU A 1 88 ? 19.385 -6.128 -22.440 1.00 86.69 88 LEU A CA 1
ATOM 724 C C . LEU A 1 88 ? 18.760 -4.733 -22.505 1.00 86.69 88 LEU A C 1
ATOM 726 O O . LEU A 1 88 ? 19.307 -3.765 -21.974 1.00 86.69 88 LEU A O 1
ATOM 730 N N . GLU A 1 89 ? 17.563 -4.644 -23.084 1.00 89.88 89 GLU A N 1
ATOM 731 C CA . GLU A 1 89 ? 16.779 -3.410 -23.059 1.00 89.88 89 GLU A CA 1
ATOM 732 C C . GLU A 1 89 ? 16.382 -3.031 -21.623 1.00 89.88 89 GLU A C 1
ATOM 734 O O . GLU A 1 89 ? 16.130 -3.885 -20.760 1.00 89.88 89 GLU A O 1
ATOM 739 N N . GLN A 1 90 ? 16.322 -1.723 -21.352 1.00 90.44 90 GLN A N 1
ATOM 740 C CA . GLN A 1 90 ? 15.761 -1.251 -20.091 1.00 90.44 90 GLN A CA 1
ATOM 741 C C . GLN A 1 90 ? 14.278 -1.588 -20.061 1.00 90.44 90 GLN A C 1
ATOM 743 O O . GLN A 1 90 ? 13.581 -1.427 -21.057 1.00 90.44 90 GLN A O 1
ATOM 748 N N . ASP A 1 91 ? 13.799 -2.007 -18.900 1.00 93.06 91 ASP A N 1
ATOM 749 C CA . ASP A 1 91 ? 12.379 -2.213 -18.686 1.00 93.06 91 ASP A CA 1
ATOM 750 C C . ASP A 1 91 ? 11.993 -1.696 -17.300 1.00 93.06 91 ASP A C 1
ATOM 752 O O . ASP A 1 91 ? 12.449 -2.202 -16.261 1.00 93.06 91 ASP A O 1
ATOM 756 N N . VAL A 1 92 ? 11.222 -0.611 -17.310 1.00 93.75 92 VAL A N 1
ATOM 757 C CA . VAL A 1 92 ? 10.795 0.122 -16.123 1.00 93.75 92 VAL A CA 1
ATOM 758 C C . VAL A 1 92 ? 9.300 0.387 -16.208 1.00 93.75 92 VAL A C 1
ATOM 760 O O . VAL A 1 92 ? 8.834 1.104 -17.092 1.00 93.75 92 VAL A O 1
ATOM 763 N N . VAL A 1 93 ? 8.558 -0.130 -15.235 1.00 93.75 93 VAL A N 1
ATOM 764 C CA . VAL A 1 93 ? 7.139 0.177 -15.045 1.00 93.75 93 VAL A CA 1
ATOM 765 C C . VAL A 1 93 ? 7.018 1.455 -14.225 1.00 93.75 93 VAL A C 1
ATOM 767 O O . VAL A 1 93 ? 7.693 1.600 -13.202 1.00 93.75 93 VAL A O 1
ATOM 770 N N . TYR A 1 94 ? 6.150 2.379 -14.638 1.00 90.75 94 TYR A N 1
ATOM 771 C CA . TYR A 1 94 ? 5.819 3.559 -13.837 1.00 90.75 94 TYR A CA 1
ATOM 772 C C . TYR A 1 94 ? 4.379 3.508 -13.331 1.00 90.75 94 TYR A C 1
ATOM 774 O O . TYR A 1 94 ? 3.439 3.212 -14.064 1.00 90.75 94 TYR A O 1
ATOM 782 N N . LEU A 1 95 ? 4.207 3.831 -12.054 1.00 89.19 95 LEU A N 1
ATOM 783 C CA . LEU A 1 95 ? 2.928 3.804 -11.355 1.00 89.19 95 LEU A CA 1
ATOM 784 C C . LEU A 1 95 ? 2.637 5.194 -10.815 1.00 89.19 95 LEU A C 1
ATOM 786 O O . LEU A 1 95 ? 3.404 5.738 -10.016 1.00 89.19 95 LEU A O 1
ATOM 790 N N . ARG A 1 96 ? 1.522 5.773 -11.258 1.00 86.69 96 ARG A N 1
ATOM 791 C CA . ARG A 1 96 ? 1.023 7.035 -10.714 1.00 86.69 96 ARG A CA 1
ATOM 792 C C . ARG A 1 96 ? 0.380 6.765 -9.365 1.00 86.69 96 ARG A C 1
ATOM 794 O O . ARG A 1 96 ? -0.482 5.897 -9.260 1.00 86.69 96 ARG A O 1
ATOM 801 N N . TYR A 1 97 ? 0.808 7.499 -8.348 1.00 84.50 97 TYR A N 1
ATOM 802 C CA . TYR A 1 97 ? 0.273 7.341 -6.999 1.00 84.50 97 TYR A CA 1
ATOM 803 C C . TYR A 1 97 ? -0.412 8.599 -6.479 1.00 84.50 97 TYR A C 1
ATOM 805 O O . TYR A 1 97 ? -1.274 8.501 -5.613 1.00 84.50 97 TYR A O 1
ATOM 813 N N . ASP A 1 98 ? -0.039 9.769 -6.992 1.00 82.25 98 ASP A N 1
ATOM 814 C CA . ASP A 1 98 ? -0.680 11.036 -6.664 1.00 82.25 98 ASP A CA 1
ATOM 815 C C . ASP A 1 98 ? -1.218 11.648 -7.956 1.00 82.25 98 ASP A C 1
ATOM 817 O O . ASP A 1 98 ? -0.455 11.966 -8.878 1.00 82.25 98 ASP A O 1
ATOM 821 N N . ASP A 1 99 ? -2.540 11.764 -8.040 1.00 78.75 99 ASP A N 1
ATOM 822 C CA . ASP A 1 99 ? -3.194 12.342 -9.204 1.00 78.75 99 ASP A CA 1
ATOM 823 C C . ASP A 1 99 ? -3.095 13.868 -9.222 1.00 78.75 99 ASP A C 1
ATOM 825 O O . ASP A 1 99 ? -2.961 14.451 -10.297 1.00 78.75 99 ASP A O 1
ATOM 829 N N . GLU A 1 100 ? -3.091 14.523 -8.066 1.00 83.81 100 GLU A N 1
ATOM 830 C CA . GLU A 1 100 ? -3.089 15.985 -7.984 1.00 83.81 100 GLU A CA 1
ATOM 831 C C . GLU A 1 100 ? -1.695 16.543 -8.265 1.00 83.81 100 GLU A C 1
ATOM 833 O O . GLU A 1 100 ? -1.530 17.443 -9.090 1.00 83.81 100 GLU A O 1
ATOM 838 N N . GLU A 1 101 ? -0.674 15.961 -7.637 1.00 84.56 101 GLU A N 1
ATOM 839 C CA . GLU A 1 101 ? 0.715 16.400 -7.797 1.00 84.56 101 GLU A CA 1
ATOM 840 C C . GLU A 1 101 ? 1.457 15.652 -8.921 1.00 84.56 101 GLU A C 1
ATOM 842 O O . GLU A 1 101 ? 2.647 15.881 -9.135 1.00 84.56 101 GLU A O 1
ATOM 847 N N . MET A 1 102 ? 0.764 14.760 -9.645 1.00 85.12 102 MET A N 1
ATOM 848 C CA . MET A 1 102 ? 1.315 13.928 -10.727 1.00 85.12 102 MET A CA 1
ATOM 849 C C . MET A 1 102 ? 2.589 13.181 -10.312 1.00 85.12 102 MET A C 1
ATOM 851 O O . MET A 1 102 ? 3.594 13.178 -11.027 1.00 85.12 102 MET A O 1
ATOM 855 N N . LYS A 1 103 ? 2.569 12.553 -9.136 1.00 86.19 103 LYS A N 1
ATOM 856 C CA . LYS A 1 103 ? 3.733 11.822 -8.631 1.00 86.19 103 LYS A CA 1
ATOM 857 C C . LYS A 1 103 ? 3.711 10.368 -9.084 1.00 86.19 103 LYS A C 1
ATOM 859 O O . LYS A 1 103 ? 2.674 9.700 -9.056 1.00 86.19 103 LYS A O 1
ATOM 864 N N . TYR A 1 104 ? 4.899 9.875 -9.425 1.00 88.62 104 TYR A N 1
ATOM 865 C CA . TYR A 1 104 ? 5.124 8.528 -9.937 1.00 88.62 104 TYR A CA 1
ATOM 866 C C . TYR A 1 104 ? 6.139 7.765 -9.089 1.00 88.62 104 TYR A C 1
ATOM 868 O O . TYR A 1 104 ? 7.010 8.358 -8.448 1.00 88.62 104 TYR A O 1
ATOM 876 N N . ILE A 1 105 ? 6.030 6.441 -9.099 1.00 91.19 105 ILE A N 1
ATOM 877 C CA . ILE A 1 105 ? 7.093 5.530 -8.673 1.00 91.19 105 ILE A CA 1
ATOM 878 C C . ILE A 1 105 ? 7.471 4.664 -9.861 1.00 91.19 105 ILE A C 1
ATOM 880 O O . ILE A 1 105 ? 6.604 4.186 -10.588 1.00 91.19 105 ILE A O 1
ATOM 884 N N . TYR A 1 106 ? 8.768 4.461 -10.027 1.00 92.12 106 TYR A N 1
ATOM 885 C CA . TYR A 1 106 ? 9.347 3.565 -11.007 1.00 92.12 106 TYR A CA 1
ATOM 886 C C . TYR A 1 106 ? 9.730 2.243 -10.352 1.00 92.12 106 TYR A C 1
ATOM 888 O O . TYR A 1 106 ? 10.262 2.233 -9.241 1.00 92.12 106 TYR A O 1
ATOM 896 N N . LEU A 1 107 ? 9.484 1.145 -11.060 1.00 93.31 107 LEU A N 1
ATOM 897 C CA . LEU A 1 107 ? 9.873 -0.215 -10.705 1.00 93.31 107 LEU A CA 1
ATOM 898 C C . LEU A 1 107 ? 10.683 -0.800 -11.864 1.00 93.31 107 LEU A C 1
ATOM 900 O O . LEU A 1 107 ? 10.185 -0.894 -12.982 1.00 93.31 107 LEU A O 1
ATOM 904 N N . CYS A 1 108 ? 11.921 -1.217 -11.606 1.00 93.06 108 CYS A N 1
ATOM 905 C CA . CYS A 1 108 ? 12.720 -1.922 -12.606 1.00 93.06 108 CYS A CA 1
ATOM 906 C C . CYS A 1 108 ? 12.326 -3.404 -12.669 1.00 93.06 108 CYS A C 1
ATOM 908 O O . CYS A 1 108 ? 12.452 -4.110 -11.667 1.00 93.06 108 CYS A O 1
ATOM 910 N N . CYS A 1 109 ? 11.956 -3.902 -13.851 1.00 92.94 109 CYS A N 1
ATOM 911 C CA . CYS A 1 109 ? 11.552 -5.302 -14.043 1.00 92.94 109 CYS A CA 1
ATOM 912 C C . CYS A 1 109 ? 12.713 -6.305 -13.901 1.00 92.94 109 CYS A C 1
ATOM 914 O O . CYS A 1 109 ? 12.487 -7.493 -13.682 1.00 92.94 109 CYS A O 1
ATOM 916 N N . HIS A 1 110 ? 13.965 -5.835 -13.993 1.00 92.12 110 HIS A N 1
ATOM 917 C CA . HIS A 1 110 ? 15.166 -6.684 -13.985 1.00 92.12 110 HIS A CA 1
ATOM 918 C C . HIS A 1 110 ? 15.784 -6.915 -12.601 1.00 92.12 110 HIS A C 1
ATOM 920 O O . HIS A 1 110 ? 16.477 -7.914 -12.402 1.00 92.12 110 HIS A O 1
ATOM 926 N N . CYS A 1 111 ? 15.610 -5.979 -11.664 1.00 90.75 111 CYS A N 1
ATOM 927 C CA . CYS A 1 111 ? 16.236 -6.043 -10.334 1.00 90.75 111 CYS A CA 1
ATOM 928 C C . CYS A 1 111 ? 15.321 -5.612 -9.181 1.00 90.75 111 CYS A C 1
ATOM 930 O O . CYS A 1 111 ? 15.811 -5.437 -8.067 1.00 90.75 111 CYS A O 1
ATOM 932 N N . ASP A 1 112 ? 14.028 -5.406 -9.450 1.00 90.94 112 ASP A N 1
ATOM 933 C CA . ASP A 1 112 ? 12.996 -5.046 -8.467 1.00 90.94 112 ASP A CA 1
ATOM 934 C C . ASP A 1 112 ? 13.266 -3.744 -7.697 1.00 90.94 112 ASP A C 1
ATOM 936 O O . ASP A 1 112 ? 12.616 -3.440 -6.696 1.00 90.94 112 ASP A O 1
ATOM 940 N N . PHE A 1 113 ? 14.215 -2.936 -8.177 1.00 91.56 113 PHE A N 1
ATOM 941 C CA . PHE A 1 113 ? 14.543 -1.661 -7.566 1.00 91.56 113 PHE A CA 1
ATOM 942 C C . PHE A 1 113 ? 13.411 -0.663 -7.803 1.00 91.56 113 PHE A C 1
ATOM 944 O O . PHE A 1 113 ? 12.968 -0.476 -8.939 1.00 91.56 113 PHE A O 1
ATOM 951 N N . GLN A 1 114 ? 12.971 -0.011 -6.728 1.00 91.56 114 GLN A N 1
ATOM 952 C CA . GLN A 1 114 ? 11.884 0.961 -6.735 1.00 91.56 114 GLN A CA 1
ATOM 953 C C . GLN A 1 114 ? 12.420 2.344 -6.382 1.00 91.56 114 GLN A C 1
ATOM 955 O O . GLN A 1 114 ? 13.164 2.493 -5.410 1.00 91.56 114 GLN A O 1
ATOM 960 N N . TRP A 1 115 ? 12.040 3.367 -7.144 1.00 91.00 115 TRP A N 1
ATOM 961 C CA . TRP A 1 115 ? 12.468 4.737 -6.865 1.00 91.00 115 TRP A CA 1
ATOM 962 C C . TRP A 1 115 ? 11.439 5.774 -7.293 1.00 91.00 115 TRP A C 1
ATOM 964 O O . TRP A 1 115 ? 10.564 5.524 -8.118 1.00 91.00 115 TRP A O 1
ATOM 974 N N . LYS A 1 116 ? 11.553 6.962 -6.705 1.00 88.75 116 LYS A N 1
ATOM 975 C CA . LYS A 1 116 ? 10.795 8.147 -7.108 1.00 88.75 116 LYS A CA 1
ATOM 976 C C . LYS A 1 116 ? 11.696 9.018 -7.999 1.00 88.75 116 LYS A C 1
ATOM 978 O O . LYS A 1 116 ? 12.897 9.051 -7.721 1.00 88.75 116 LYS A O 1
ATOM 983 N N . PRO A 1 117 ? 11.154 9.648 -9.058 1.00 78.75 117 PRO A N 1
ATOM 984 C CA . PRO A 1 117 ? 11.863 10.684 -9.807 1.00 78.75 117 PRO A CA 1
ATOM 985 C C . PRO A 1 117 ? 12.315 11.838 -8.911 1.00 78.75 117 PRO A C 1
ATOM 987 O O . PRO A 1 117 ? 11.633 12.097 -7.889 1.00 78.75 117 PRO A O 1
#

Secondary structure (DSSP, 8-state):
--B-TTT-PBEEEEE-TTS-EEEEETTT-PEE-S----TT--S----SS---------GGGGG-TTSPEESSSPPS-TT-HHHH-TTS---EEEEEEETTTTEEEEEETTT--EE--

Sequence (117 aa):
MKFCEKCDNMYYMKVDEKNILKYICKHCGHENLDEIQTNNMKVYKHSNVNKQKSIEINEYTKFDPTLPHMTNIKCPNPECKCNKNEDLEQDVVYLRYDDEEMKYIYLCCHCDFQWKP

Organism: NCBI:txid1070528

pLDDT: mean 84.77, std 9.06, range [56.22, 93.75]

Radius of gyration: 23.89 Å; chains: 1; bounding box: 50×33×61 Å

Foldseek 3Di:
DDADPPPRHDWDWDQDPVRFIWTADPPPRDIDPPGDPPVPDDPDDDDPDPCPVDDDDDPCPLVDPVFDWDQPDDDPPCPFPCNVDPVHTWTKTWDQDDPVVRWIWIATSRPRDIDTD